Protein AF-A0A970ZM24-F1 (afdb_monomer_lite)

Structure (mmCIF, N/CA/C/O backbone):
data_AF-A0A970ZM24-F1
#
_entry.id   AF-A0A970ZM24-F1
#
loop_
_atom_site.group_PDB
_atom_site.id
_atom_site.type_symbol
_atom_site.label_atom_id
_atom_site.label_alt_id
_atom_site.label_comp_id
_atom_site.label_asym_id
_atom_site.label_entity_id
_atom_site.label_seq_id
_atom_site.pdbx_PDB_ins_code
_atom_site.Cartn_x
_atom_site.Cartn_y
_atom_site.Cartn_z
_atom_site.occupancy
_atom_site.B_iso_or_equiv
_atom_site.auth_seq_id
_atom_site.auth_comp_id
_atom_site.auth_asym_id
_atom_site.auth_atom_id
_atom_site.pdbx_PDB_model_num
ATOM 1 N N . MET A 1 1 ? -16.266 -5.389 -30.707 1.00 40.97 1 MET A N 1
ATOM 2 C CA . MET A 1 1 ? -15.279 -6.439 -31.037 1.00 40.97 1 MET A CA 1
ATOM 3 C C . MET A 1 1 ? -14.278 -5.835 -32.017 1.00 40.97 1 MET A C 1
ATOM 5 O O . MET A 1 1 ? -14.679 -5.566 -33.137 1.00 40.97 1 MET A O 1
ATOM 9 N N . ALA A 1 2 ? -13.061 -5.511 -31.564 1.00 34.66 2 ALA A N 1
ATOM 10 C CA . ALA A 1 2 ? -11.853 -5.267 -32.374 1.00 34.66 2 ALA A CA 1
ATOM 11 C C . ALA A 1 2 ? -10.703 -4.899 -31.415 1.00 34.66 2 ALA A C 1
ATOM 13 O O . ALA A 1 2 ? -10.570 -3.750 -31.008 1.00 34.66 2 ALA A O 1
ATOM 14 N N . VAL A 1 3 ? -9.912 -5.891 -30.998 1.00 44.78 3 VAL A N 1
ATOM 15 C CA . VAL A 1 3 ? -8.632 -5.672 -30.308 1.00 44.78 3 VAL A CA 1
ATOM 16 C C . VAL A 1 3 ? -7.548 -5.833 -31.366 1.00 44.78 3 VAL A C 1
ATOM 18 O O . VAL A 1 3 ? -7.227 -6.953 -31.757 1.00 44.78 3 VAL A O 1
ATOM 21 N N . THR A 1 4 ? -7.011 -4.728 -31.876 1.00 53.28 4 THR A N 1
ATOM 22 C CA . THR A 1 4 ? -5.812 -4.762 -32.718 1.00 53.28 4 THR A CA 1
ATOM 23 C C . THR A 1 4 ? -4.590 -4.856 -31.806 1.00 53.28 4 THR A C 1
ATOM 25 O O . THR A 1 4 ? -4.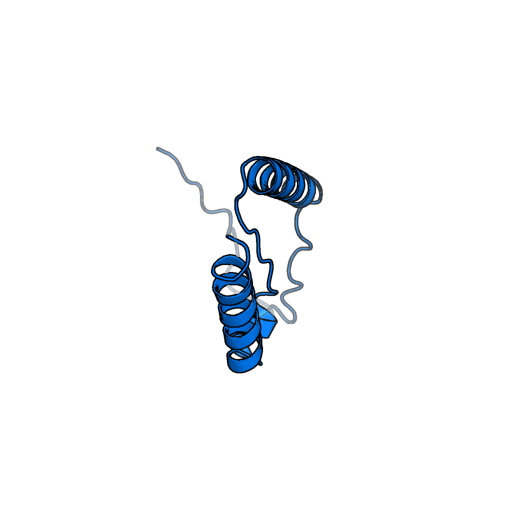336 -3.966 -30.996 1.00 53.28 4 THR A O 1
ATOM 28 N N . ASN A 1 5 ? -3.854 -5.960 -31.908 1.00 54.12 5 ASN A N 1
ATOM 29 C CA . ASN A 1 5 ? -2.580 -6.191 -31.227 1.00 54.12 5 ASN A CA 1
ATOM 30 C C . ASN A 1 5 ? -1.550 -5.112 -31.639 1.00 54.12 5 ASN A C 1
ATOM 32 O O . ASN A 1 5 ? -1.305 -4.976 -32.836 1.00 54.12 5 ASN A O 1
ATOM 36 N N . PRO A 1 6 ? -0.911 -4.369 -30.710 1.00 47.19 6 PRO A N 1
ATOM 37 C CA . PRO A 1 6 ? 0.021 -3.302 -31.079 1.00 47.19 6 PRO A CA 1
ATOM 38 C C . PRO A 1 6 ? 1.432 -3.806 -31.428 1.00 47.19 6 PRO A C 1
ATOM 40 O O . PRO A 1 6 ? 2.330 -3.002 -31.649 1.00 47.19 6 PRO A O 1
ATOM 43 N N . ARG A 1 7 ? 1.682 -5.121 -31.473 1.00 51.69 7 ARG A N 1
ATOM 44 C CA . ARG A 1 7 ? 3.034 -5.662 -31.700 1.00 51.69 7 ARG A CA 1
ATOM 45 C C . ARG A 1 7 ? 3.368 -5.884 -33.171 1.00 51.69 7 ARG A C 1
ATOM 47 O O . ARG A 1 7 ? 3.744 -6.987 -33.555 1.00 51.69 7 ARG A O 1
ATOM 54 N N . GLY A 1 8 ? 3.268 -4.832 -33.980 1.00 48.84 8 GLY A N 1
ATOM 55 C CA . GLY A 1 8 ? 3.946 -4.796 -35.275 1.00 48.84 8 GLY A CA 1
ATOM 56 C C . GLY A 1 8 ? 5.461 -4.896 -35.069 1.00 48.84 8 GLY A C 1
ATOM 57 O O . GLY A 1 8 ? 6.135 -3.880 -34.957 1.00 48.84 8 GLY A O 1
ATOM 58 N N . CYS A 1 9 ? 5.987 -6.115 -34.960 1.00 45.12 9 CYS A N 1
ATOM 59 C CA . CYS A 1 9 ? 7.414 -6.395 -34.862 1.00 45.12 9 CYS A CA 1
ATOM 60 C C . CYS A 1 9 ? 7.826 -7.222 -36.088 1.00 45.12 9 CYS A C 1
ATOM 62 O O . CYS A 1 9 ? 7.322 -8.338 -36.243 1.00 45.12 9 CYS A O 1
ATOM 64 N N . PRO A 1 10 ? 8.707 -6.710 -36.964 1.00 43.69 10 PRO A N 1
ATOM 65 C CA . PRO A 1 10 ? 9.266 -7.506 -38.046 1.00 43.69 10 PRO A CA 1
ATOM 66 C C . PRO A 1 10 ? 10.226 -8.562 -37.482 1.00 43.69 10 PRO A C 1
ATOM 68 O O . PRO A 1 10 ? 10.941 -8.331 -36.505 1.00 43.69 10 PRO A O 1
ATOM 71 N N . ALA A 1 11 ? 10.206 -9.748 -38.086 1.00 44.50 11 ALA A N 1
ATOM 72 C CA . ALA A 1 11 ? 11.108 -10.835 -37.747 1.00 44.50 11 ALA A CA 1
ATOM 73 C C . ALA A 1 11 ? 12.502 -10.548 -38.320 1.00 44.50 11 ALA A C 1
ATOM 75 O O . ALA A 1 11 ? 12.656 -10.444 -39.533 1.00 44.50 11 ALA A O 1
ATOM 76 N N . GLY A 1 12 ? 13.499 -10.471 -37.438 1.00 46.66 12 GLY A N 1
ATOM 77 C CA . GLY A 1 12 ? 14.911 -10.413 -37.812 1.00 46.66 12 GLY A CA 1
ATOM 78 C C . GLY A 1 12 ? 15.556 -9.063 -37.536 1.00 46.66 12 GLY A C 1
ATOM 79 O O . GLY A 1 12 ? 15.653 -8.244 -38.431 1.00 46.66 12 GLY A O 1
ATOM 80 N N . GLU A 1 13 ? 15.976 -8.853 -36.288 1.00 41.56 13 GLU A N 1
ATOM 81 C CA . GLU A 1 13 ? 17.280 -8.300 -35.882 1.00 41.56 13 GLU A CA 1
ATOM 82 C C . GLU A 1 13 ? 17.218 -7.838 -34.417 1.00 41.56 13 GLU A C 1
ATOM 84 O O . GLU A 1 13 ? 16.257 -7.226 -33.964 1.00 41.56 13 GLU A O 1
ATOM 89 N N . ALA A 1 14 ? 18.274 -8.174 -33.676 1.00 44.91 14 ALA A N 1
ATOM 90 C CA . ALA A 1 14 ? 18.673 -7.572 -32.406 1.00 44.91 14 ALA A CA 1
ATOM 91 C C . ALA A 1 14 ? 17.645 -7.566 -31.249 1.00 44.91 14 ALA A C 1
ATOM 93 O O . ALA A 1 14 ? 16.929 -6.607 -30.985 1.00 44.91 14 ALA A O 1
ATOM 94 N N . PHE A 1 15 ? 17.709 -8.634 -30.448 1.00 44.78 15 PHE A N 1
ATOM 95 C CA . PHE A 1 15 ? 17.978 -8.542 -29.008 1.00 44.78 15 PHE A CA 1
ATOM 96 C C . PHE A 1 15 ? 17.408 -7.288 -28.303 1.00 44.78 15 PHE A C 1
ATOM 98 O O . PHE A 1 15 ? 18.095 -6.279 -28.146 1.00 44.78 15 PHE A O 1
ATOM 105 N N . CYS A 1 16 ? 16.174 -7.374 -27.793 1.00 48.00 16 CYS A N 1
ATOM 106 C CA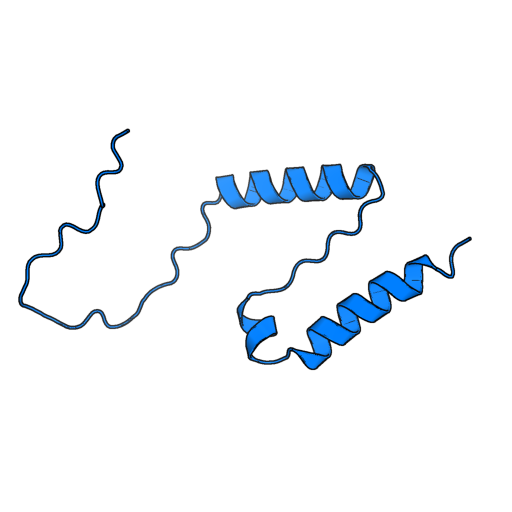 . CYS A 1 16 ? 15.635 -6.406 -26.834 1.00 48.00 16 CYS A CA 1
ATOM 107 C C . CYS A 1 16 ? 16.402 -6.498 -25.495 1.00 48.00 16 CYS A C 1
ATOM 109 O O . CYS A 1 16 ? 15.904 -7.053 -24.512 1.00 48.00 16 CYS A O 1
ATOM 111 N N . ARG A 1 17 ? 17.637 -5.976 -25.453 1.00 51.34 17 ARG A N 1
ATOM 112 C CA . ARG A 1 17 ? 18.373 -5.688 -24.214 1.00 51.34 17 ARG A CA 1
ATOM 113 C C . ARG A 1 17 ? 17.612 -4.581 -23.492 1.00 51.34 17 ARG A C 1
ATOM 115 O O . ARG A 1 17 ? 17.469 -3.489 -24.025 1.00 51.34 17 ARG A O 1
ATOM 122 N N . GLY A 1 18 ? 17.156 -4.871 -22.279 1.00 50.31 18 GLY A N 1
ATOM 123 C CA . GLY A 1 18 ? 16.602 -3.872 -21.371 1.00 50.31 18 GLY A CA 1
ATOM 124 C C . GLY A 1 18 ? 15.140 -3.538 -21.647 1.00 50.31 18 GLY A C 1
ATOM 125 O O . GLY A 1 18 ? 14.827 -2.516 -22.248 1.00 50.31 18 GLY A O 1
ATOM 126 N N . ARG A 1 19 ? 14.220 -4.349 -21.108 1.00 50.53 19 ARG A N 1
ATOM 127 C CA . ARG A 1 19 ? 12.892 -3.823 -20.764 1.00 50.53 19 ARG A CA 1
ATOM 128 C C . ARG A 1 19 ? 13.098 -2.733 -19.715 1.00 50.53 19 ARG A C 1
ATOM 130 O O . ARG A 1 19 ? 13.176 -3.031 -18.527 1.00 50.53 19 ARG A O 1
ATOM 137 N N . ALA A 1 20 ? 13.188 -1.480 -20.144 1.00 56.00 20 ALA A N 1
ATOM 138 C CA . ALA A 1 20 ? 12.804 -0.387 -19.273 1.00 56.00 20 ALA A CA 1
ATOM 139 C C . ALA A 1 20 ? 11.323 -0.616 -18.944 1.00 56.00 20 ALA A C 1
ATOM 141 O O . ALA A 1 20 ? 10.488 -0.672 -19.848 1.00 56.00 20 ALA A O 1
ATOM 142 N N . ASN A 1 21 ? 11.009 -0.849 -17.669 1.00 61.03 21 ASN A N 1
ATOM 143 C CA . ASN A 1 21 ? 9.627 -0.829 -17.209 1.00 61.03 21 ASN A CA 1
ATOM 144 C C . ASN A 1 21 ? 9.083 0.564 -17.564 1.00 61.03 21 ASN A C 1
ATOM 146 O O . ASN A 1 21 ? 9.668 1.540 -17.083 1.00 61.03 21 ASN A O 1
ATOM 150 N N . PRO A 1 22 ? 8.068 0.702 -18.438 1.00 60.31 22 PRO A N 1
ATOM 151 C CA . PRO A 1 22 ? 7.511 2.015 -18.713 1.00 60.31 22 PRO A CA 1
ATOM 152 C C . PRO A 1 22 ? 7.066 2.598 -17.374 1.00 60.31 22 PRO A C 1
ATOM 154 O O . PRO A 1 22 ? 6.322 1.956 -16.629 1.00 60.31 22 PRO A O 1
ATOM 157 N N . ALA A 1 23 ? 7.601 3.772 -17.029 1.00 58.81 23 ALA A N 1
ATOM 158 C CA . ALA A 1 23 ? 7.188 4.475 -15.826 1.00 58.81 23 ALA A CA 1
ATOM 159 C C . ALA A 1 23 ? 5.652 4.567 -15.837 1.00 58.81 23 ALA A C 1
ATOM 161 O O . ALA A 1 23 ? 5.075 4.804 -16.904 1.00 58.81 23 ALA A O 1
ATOM 162 N N . PRO A 1 24 ? 4.985 4.317 -14.698 1.00 62.66 24 PRO A N 1
ATOM 163 C CA . PRO A 1 24 ? 3.535 4.309 -14.655 1.00 62.66 24 PRO A CA 1
ATOM 164 C C . PRO A 1 24 ? 3.027 5.652 -15.165 1.00 62.66 24 PRO A C 1
ATOM 166 O O . PRO A 1 24 ? 3.538 6.703 -14.771 1.00 62.66 24 PRO A O 1
ATOM 169 N N . ASP A 1 25 ? 2.040 5.596 -16.058 1.00 75.56 25 ASP A N 1
ATOM 170 C CA . ASP A 1 25 ? 1.389 6.784 -16.585 1.00 75.56 25 ASP A CA 1
ATOM 171 C C . ASP A 1 25 ? 1.010 7.707 -15.405 1.00 75.56 25 ASP A C 1
ATOM 173 O O . ASP A 1 25 ? 0.367 7.255 -14.443 1.00 75.56 25 ASP A O 1
ATOM 177 N N . PRO A 1 26 ? 1.449 8.978 -15.411 1.00 77.81 26 PRO A N 1
ATOM 178 C CA . PRO A 1 26 ? 1.258 9.865 -14.271 1.00 77.81 26 PRO A CA 1
ATOM 179 C C . PRO A 1 26 ? -0.226 10.101 -13.960 1.00 77.81 26 PRO A C 1
ATOM 181 O O . PRO A 1 26 ? -0.569 10.358 -12.805 1.00 77.81 26 PRO A O 1
ATOM 184 N N . GLU A 1 27 ? -1.120 9.978 -14.943 1.00 80.50 27 GLU A N 1
ATOM 185 C CA . GLU A 1 27 ? -2.566 10.069 -14.750 1.00 80.50 27 GLU A CA 1
ATOM 186 C C . GLU A 1 27 ? -3.129 8.787 -14.124 1.00 80.50 27 GLU A C 1
ATOM 188 O O . GLU A 1 27 ? -3.955 8.852 -13.207 1.00 80.50 27 GLU A O 1
ATOM 193 N N . ALA A 1 28 ? -2.621 7.617 -14.526 1.00 77.38 28 ALA A N 1
ATOM 194 C CA . ALA A 1 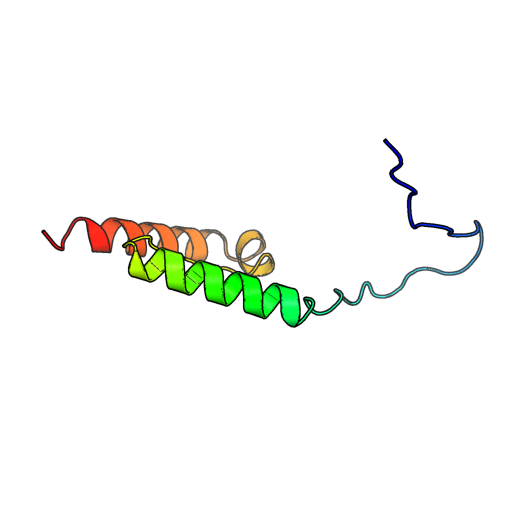28 ? -2.956 6.351 -13.873 1.00 77.38 28 ALA A CA 1
ATOM 195 C C . ALA A 1 28 ? -2.567 6.369 -12.384 1.00 77.38 28 ALA A C 1
ATOM 197 O O . ALA A 1 28 ? -3.370 5.977 -11.534 1.00 77.38 28 ALA A O 1
ATOM 198 N N . TYR A 1 29 ? -1.390 6.911 -12.051 1.00 78.88 29 TYR A N 1
ATOM 199 C CA . TYR A 1 29 ? -0.959 7.083 -10.661 1.00 78.88 29 TYR A CA 1
ATOM 200 C C . TYR A 1 29 ? -1.886 8.018 -9.866 1.00 78.88 29 TYR A C 1
ATOM 202 O O . TYR A 1 29 ? -2.281 7.690 -8.744 1.00 78.88 29 TYR A O 1
ATOM 210 N N . ARG A 1 30 ? -2.288 9.165 -10.437 1.00 84.44 30 ARG A N 1
ATOM 211 C CA . ARG A 1 30 ? -3.225 10.101 -9.783 1.00 84.44 30 ARG A CA 1
ATOM 212 C C . ARG A 1 30 ? -4.587 9.465 -9.529 1.00 84.44 30 ARG A C 1
ATOM 214 O O . ARG A 1 30 ? -5.146 9.636 -8.445 1.00 84.44 30 ARG A O 1
ATOM 221 N N . ARG A 1 31 ? -5.131 8.740 -10.510 1.00 84.50 31 ARG A N 1
ATOM 222 C CA . ARG A 1 31 ? -6.422 8.055 -10.378 1.00 84.50 31 ARG A CA 1
ATOM 223 C C . ARG A 1 31 ? -6.378 7.007 -9.274 1.00 84.50 31 ARG A C 1
ATOM 225 O O . ARG A 1 31 ? -7.302 6.936 -8.467 1.00 84.50 31 ARG A O 1
ATOM 232 N N . ASP A 1 32 ? -5.299 6.236 -9.220 1.00 84.81 32 ASP A N 1
ATOM 233 C CA . ASP A 1 32 ? -5.111 5.215 -8.198 1.00 84.81 32 ASP A CA 1
ATOM 234 C C . ASP A 1 32 ? -5.016 5.841 -6.797 1.00 84.81 32 ASP A C 1
ATOM 236 O O . ASP A 1 32 ? -5.722 5.421 -5.888 1.00 84.81 32 ASP A O 1
ATOM 240 N N . ARG A 1 33 ? -4.288 6.957 -6.646 1.00 84.50 33 ARG A N 1
ATOM 241 C CA . ARG A 1 33 ? -4.235 7.714 -5.381 1.00 84.50 33 ARG A CA 1
ATOM 242 C C . ARG A 1 33 ? -5.584 8.289 -4.946 1.00 84.50 33 ARG A C 1
ATOM 244 O O . ARG A 1 33 ? -5.887 8.282 -3.756 1.00 84.50 33 ARG A O 1
ATOM 251 N N . ARG A 1 34 ? -6.400 8.789 -5.881 1.00 87.31 34 ARG A N 1
ATOM 252 C CA . ARG A 1 34 ? -7.762 9.270 -5.573 1.00 87.31 34 ARG A CA 1
ATOM 253 C C . ARG A 1 34 ? -8.658 8.129 -5.095 1.00 87.31 34 ARG A C 1
ATOM 255 O O . ARG A 1 34 ? -9.429 8.310 -4.160 1.00 87.31 34 ARG A O 1
ATOM 262 N N . LYS A 1 35 ? -8.529 6.954 -5.713 1.00 87.25 35 LYS A N 1
ATOM 263 C CA . LYS A 1 35 ? -9.236 5.736 -5.306 1.00 87.25 35 LYS A CA 1
ATOM 264 C C . LYS A 1 35 ? -8.809 5.299 -3.904 1.00 87.25 35 LYS A C 1
ATOM 266 O O . LYS A 1 35 ? -9.673 5.037 -3.077 1.00 87.25 35 LYS A O 1
ATOM 271 N N . ASP A 1 36 ? -7.508 5.302 -3.620 1.00 87.00 36 ASP A N 1
ATOM 272 C CA . ASP A 1 36 ? -6.973 4.960 -2.298 1.00 87.00 36 ASP A CA 1
ATOM 273 C C . ASP A 1 36 ? -7.519 5.896 -1.208 1.00 87.00 36 ASP A C 1
ATOM 275 O O . ASP A 1 36 ? -7.938 5.430 -0.152 1.00 87.00 36 ASP A O 1
ATOM 279 N N . ALA A 1 37 ? -7.582 7.205 -1.479 1.00 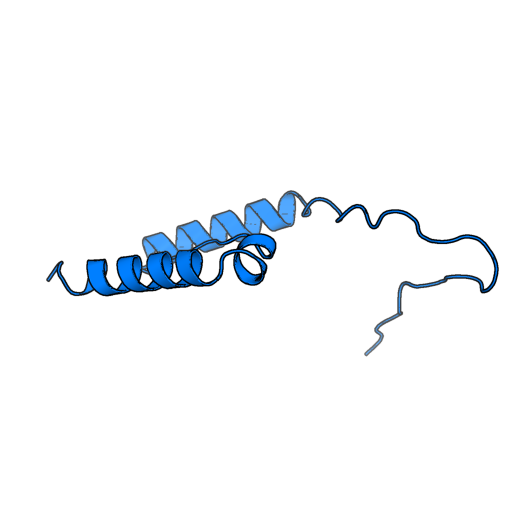85.12 37 ALA A N 1
ATOM 280 C CA . ALA A 1 37 ? -8.121 8.193 -0.542 1.00 85.12 37 ALA A CA 1
ATOM 281 C C . ALA A 1 37 ? -9.620 7.986 -0.262 1.00 85.12 37 ALA A C 1
ATOM 283 O O . ALA A 1 37 ? -10.048 8.038 0.892 1.00 85.12 37 ALA A O 1
ATOM 284 N N . LEU A 1 38 ? -10.414 7.702 -1.30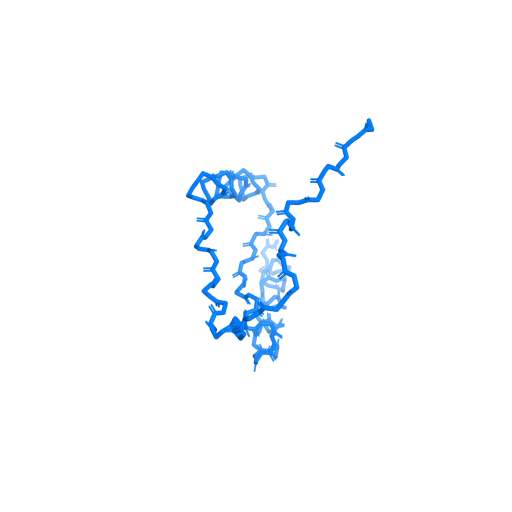1 1.00 88.69 38 LEU A N 1
ATOM 285 C CA . LEU A 1 38 ? -11.835 7.378 -1.143 1.00 88.69 38 LEU A CA 1
ATOM 286 C C . LEU A 1 38 ? -12.017 6.110 -0.304 1.00 88.69 38 LEU A C 1
ATOM 288 O O . LEU A 1 38 ? -12.785 6.109 0.655 1.00 88.69 38 LEU A O 1
ATOM 292 N N . LEU A 1 39 ? -11.264 5.054 -0.610 1.00 87.75 39 LEU A N 1
ATOM 293 C CA . LEU A 1 39 ? -11.303 3.801 0.142 1.00 87.75 39 LEU A CA 1
ATOM 294 C C . LEU A 1 39 ? -10.962 4.026 1.622 1.00 87.75 39 LEU A C 1
ATOM 296 O O . LEU A 1 39 ? -11.709 3.580 2.491 1.00 87.75 39 LEU A O 1
ATOM 300 N N . GLN A 1 40 ? -9.913 4.792 1.919 1.00 86.12 40 GLN A N 1
ATOM 301 C CA . GLN A 1 40 ? -9.545 5.122 3.297 1.00 86.12 40 GLN A CA 1
ATOM 302 C C . GLN A 1 40 ? -10.634 5.917 4.027 1.00 86.12 40 GLN A C 1
ATOM 304 O O . GLN A 1 40 ? -10.945 5.598 5.173 1.00 86.12 40 GLN A O 1
ATOM 309 N N . SER A 1 41 ? -11.267 6.896 3.368 1.00 84.75 41 SER A N 1
ATOM 310 C CA . SER A 1 41 ? -12.380 7.653 3.968 1.00 84.75 41 SER A CA 1
ATOM 311 C C . SER A 1 41 ? -13.613 6.794 4.269 1.00 84.75 41 SER A C 1
ATOM 313 O O . SER A 1 41 ? -14.349 7.079 5.207 1.00 84.75 41 SER A O 1
ATOM 315 N N . HIS A 1 42 ? -13.806 5.704 3.523 1.00 86.06 42 HIS A N 1
ATOM 316 C CA . HIS A 1 42 ? -14.871 4.727 3.746 1.00 86.06 42 HIS A CA 1
ATOM 317 C C . HIS A 1 42 ? -14.485 3.631 4.761 1.00 86.06 42 HIS A C 1
ATOM 319 O O . HIS A 1 42 ? -15.207 2.646 4.898 1.00 86.06 42 HIS A O 1
ATOM 325 N N . GLY A 1 43 ? -13.351 3.771 5.461 1.00 84.44 43 GLY A N 1
ATOM 326 C CA . GLY A 1 43 ? -12.884 2.818 6.475 1.00 84.44 43 GLY A CA 1
ATOM 327 C C . GLY A 1 43 ? -12.118 1.611 5.918 1.00 84.44 43 GLY A C 1
ATOM 328 O O . GLY A 1 43 ? -11.697 0.726 6.674 1.00 84.44 43 GLY A O 1
ATOM 329 N N . TRP A 1 44 ? -11.865 1.560 4.610 1.00 83.81 44 TRP A N 1
ATOM 330 C CA . TRP A 1 44 ? -11.098 0.475 4.002 1.00 83.81 44 TRP A CA 1
ATOM 331 C C . TRP A 1 44 ? -9.603 0.641 4.268 1.00 83.81 44 TRP A C 1
ATOM 333 O O . TRP A 1 44 ? -9.047 1.737 4.182 1.00 83.81 44 TRP A O 1
ATOM 343 N N . LEU A 1 45 ? -8.935 -0.470 4.585 1.00 82.19 45 LEU A N 1
ATOM 344 C CA . LEU A 1 45 ? -7.480 -0.500 4.678 1.00 82.19 45 LEU A CA 1
ATOM 345 C C . LEU A 1 45 ? -6.909 -0.630 3.274 1.00 82.19 45 LEU A C 1
ATOM 347 O O . LEU A 1 45 ? -7.175 -1.616 2.590 1.00 82.19 45 LEU A O 1
ATOM 351 N N . VAL A 1 46 ? -6.091 0.333 2.869 1.00 84.62 46 VAL A N 1
ATOM 352 C CA . VAL A 1 46 ? -5.362 0.258 1.604 1.00 84.62 46 VAL A CA 1
ATOM 353 C C . VAL A 1 46 ? -3.893 0.015 1.915 1.00 84.62 46 VAL A C 1
ATOM 355 O O . VAL A 1 46 ? -3.231 0.879 2.487 1.00 84.62 46 VAL A O 1
ATOM 358 N N . LEU A 1 47 ? -3.390 -1.161 1.539 1.00 85.12 47 LEU A N 1
ATOM 359 C CA . LEU A 1 47 ? -1.973 -1.512 1.619 1.00 85.12 47 LEU A CA 1
ATOM 360 C C . LEU A 1 47 ? -1.387 -1.530 0.209 1.00 85.12 47 LEU A C 1
ATOM 362 O O . LEU A 1 47 ? -1.973 -2.110 -0.705 1.00 85.12 47 LEU A O 1
ATOM 366 N N . ARG A 1 48 ? -0.228 -0.895 0.034 1.00 83.69 48 ARG A N 1
ATOM 367 C CA . ARG A 1 48 ? 0.469 -0.822 -1.250 1.00 83.69 48 ARG A CA 1
ATOM 368 C C . ARG A 1 48 ? 1.855 -1.431 -1.100 1.00 83.69 48 ARG A C 1
ATOM 370 O O . ARG A 1 48 ? 2.665 -0.920 -0.335 1.00 83.69 48 ARG A O 1
ATOM 377 N N . PHE A 1 49 ? 2.117 -2.473 -1.878 1.00 83.31 49 PHE A N 1
ATOM 378 C CA . PHE A 1 49 ? 3.416 -3.133 -1.959 1.00 83.31 49 PHE A CA 1
ATOM 379 C C . PHE A 1 49 ? 3.941 -3.051 -3.388 1.00 83.31 49 PHE A C 1
ATOM 381 O O . PHE A 1 49 ? 3.160 -3.049 -4.346 1.00 83.31 49 PHE A O 1
ATOM 388 N N . LEU A 1 50 ? 5.259 -2.961 -3.545 1.00 79.94 50 LEU A N 1
ATOM 389 C CA . LEU A 1 50 ? 5.873 -3.091 -4.860 1.00 79.94 50 LEU A CA 1
ATOM 390 C C . LEU A 1 50 ? 5.810 -4.560 -5.283 1.00 79.94 50 LEU A C 1
ATOM 392 O O . LEU A 1 50 ? 5.996 -5.464 -4.472 1.00 79.94 50 LEU A O 1
ATOM 396 N N . ALA A 1 51 ? 5.589 -4.807 -6.574 1.00 79.75 51 ALA A N 1
ATOM 397 C CA . ALA A 1 51 ? 5.569 -6.171 -7.104 1.00 79.75 51 ALA A CA 1
ATOM 398 C C . ALA A 1 51 ? 6.901 -6.912 -6.873 1.00 79.75 51 ALA A C 1
ATOM 400 O O . ALA A 1 51 ? 6.918 -8.130 -6.738 1.00 79.75 51 ALA A O 1
ATOM 401 N N . ASP A 1 52 ? 8.007 -6.169 -6.798 1.00 81.12 52 ASP A N 1
ATOM 402 C CA . ASP A 1 52 ? 9.339 -6.713 -6.532 1.00 81.12 52 ASP A CA 1
ATOM 403 C C . ASP A 1 52 ? 9.480 -7.222 -5.083 1.00 81.12 52 ASP A C 1
ATOM 405 O O . ASP A 1 52 ? 10.103 -8.258 -4.850 1.00 81.12 52 ASP A O 1
ATOM 409 N N . ASP A 1 53 ? 8.824 -6.561 -4.121 1.00 79.56 53 ASP A N 1
ATOM 410 C CA . ASP A 1 53 ? 8.820 -6.983 -2.715 1.00 79.56 53 ASP A CA 1
ATOM 411 C C . ASP A 1 53 ? 8.043 -8.293 -2.524 1.00 79.56 53 ASP A C 1
ATOM 413 O O . ASP A 1 53 ? 8.446 -9.131 -1.722 1.00 79.56 53 ASP A O 1
ATOM 417 N N . LEU A 1 54 ? 6.991 -8.531 -3.318 1.00 79.88 54 LEU A N 1
ATOM 418 C CA . LEU A 1 54 ? 6.236 -9.792 -3.288 1.00 79.88 54 LEU A CA 1
ATOM 419 C C . LEU A 1 54 ? 7.083 -11.001 -3.705 1.00 79.88 54 LEU A C 1
ATOM 421 O O . LEU A 1 54 ? 6.872 -12.099 -3.201 1.00 79.88 54 LEU A O 1
ATOM 425 N N . GLY A 1 55 ? 8.021 -10.812 -4.636 1.00 80.44 55 GLY A N 1
ATOM 426 C CA . GLY A 1 55 ? 8.876 -11.890 -5.138 1.00 80.44 55 GLY A CA 1
ATOM 427 C C . GLY A 1 55 ? 10.143 -12.111 -4.314 1.00 80.44 55 GLY A C 1
ATOM 428 O O . GLY A 1 55 ? 10.674 -13.218 -4.301 1.00 80.44 55 GLY A O 1
ATOM 429 N N . LYS A 1 56 ? 10.645 -11.067 -3.644 1.00 84.88 56 LYS A N 1
ATOM 430 C CA . LYS A 1 56 ? 11.932 -11.107 -2.929 1.00 84.88 56 LYS A CA 1
ATOM 431 C C . LYS A 1 56 ? 11.793 -11.196 -1.416 1.00 84.88 56 LYS A C 1
ATOM 433 O O . LYS A 1 56 ? 12.694 -11.708 -0.762 1.00 84.88 56 LYS A O 1
ATOM 438 N N . ARG A 1 57 ? 10.718 -10.641 -0.858 1.00 83.62 57 ARG A N 1
ATOM 439 C CA . ARG A 1 57 ? 10.536 -10.426 0.586 1.00 83.62 57 ARG A CA 1
ATOM 440 C C . ARG A 1 57 ? 9.091 -10.711 0.982 1.00 83.62 57 ARG A C 1
ATOM 442 O O . ARG A 1 57 ? 8.446 -9.915 1.664 1.00 83.62 57 ARG A O 1
ATOM 449 N N . LEU A 1 58 ? 8.582 -11.854 0.524 1.00 87.88 58 LEU A N 1
ATOM 450 C CA . LEU A 1 58 ? 7.198 -12.257 0.750 1.00 87.88 58 LEU A CA 1
ATOM 451 C C . LEU A 1 58 ? 6.853 -12.308 2.242 1.00 87.88 58 LEU A C 1
ATOM 453 O O . LEU A 1 58 ? 5.784 -11.838 2.621 1.00 87.88 58 LEU A O 1
ATOM 457 N N . ASP A 1 59 ? 7.763 -12.819 3.074 1.00 86.44 59 ASP A N 1
ATOM 458 C CA . ASP A 1 59 ? 7.559 -12.925 4.521 1.00 86.44 59 ASP A CA 1
ATOM 459 C C . ASP A 1 59 ? 7.276 -11.561 5.155 1.00 86.44 59 ASP A C 1
ATOM 461 O O . ASP A 1 59 ? 6.334 -11.415 5.924 1.00 86.44 59 ASP A O 1
ATOM 465 N N . GLU A 1 60 ? 8.025 -10.528 4.770 1.00 87.06 60 GLU A N 1
ATOM 466 C CA . GLU A 1 60 ? 7.846 -9.179 5.312 1.00 87.06 60 GLU A CA 1
ATOM 467 C C . GLU A 1 60 ? 6.553 -8.518 4.840 1.00 87.06 60 GLU A C 1
ATOM 469 O O . GLU A 1 60 ? 5.895 -7.807 5.605 1.00 87.06 60 GLU A O 1
ATOM 474 N N . VAL A 1 61 ? 6.168 -8.759 3.584 1.00 88.56 61 VAL A N 1
ATOM 475 C CA . VAL A 1 61 ? 4.882 -8.289 3.062 1.00 88.56 61 VAL A CA 1
ATOM 476 C C . VAL A 1 61 ? 3.736 -8.971 3.805 1.00 88.56 61 VAL A C 1
ATOM 478 O O . VAL A 1 61 ? 2.785 -8.301 4.211 1.00 88.56 61 VAL A O 1
ATOM 481 N N . LEU A 1 62 ? 3.833 -10.283 4.026 1.00 88.69 62 LEU A N 1
ATOM 482 C CA . LEU A 1 62 ? 2.831 -11.043 4.762 1.00 88.69 62 LEU A CA 1
ATOM 483 C C . LEU A 1 62 ? 2.717 -10.552 6.209 1.00 88.69 62 LEU A C 1
ATOM 485 O O . LEU A 1 62 ? 1.607 -10.304 6.680 1.00 88.69 62 LEU A O 1
ATOM 489 N N . ASP A 1 63 ? 3.843 -10.323 6.880 1.00 89.75 63 ASP A N 1
ATOM 490 C CA . ASP A 1 63 ? 3.884 -9.786 8.241 1.00 89.75 63 ASP A CA 1
ATOM 491 C C . ASP A 1 63 ? 3.246 -8.394 8.328 1.00 89.75 63 ASP A C 1
ATOM 493 O O . ASP A 1 63 ? 2.483 -8.101 9.254 1.00 89.75 63 ASP A O 1
ATOM 497 N N . ALA A 1 64 ? 3.504 -7.531 7.341 1.00 88.25 64 ALA A N 1
ATOM 498 C C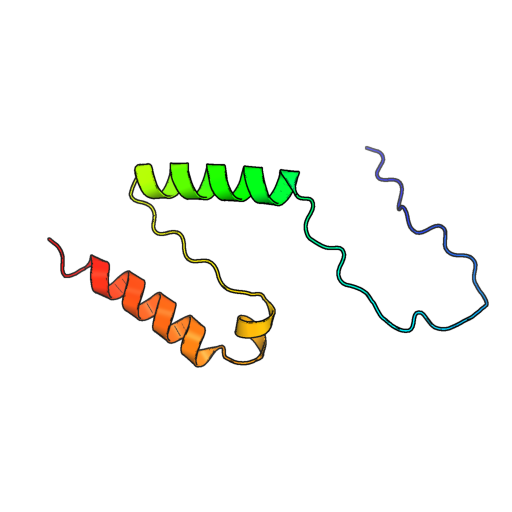A . ALA A 1 64 ? 2.892 -6.210 7.259 1.00 88.25 64 ALA A CA 1
ATOM 499 C C . ALA A 1 64 ? 1.366 -6.296 7.087 1.00 88.25 64 ALA A C 1
ATOM 501 O O . ALA A 1 64 ? 0.633 -5.554 7.748 1.00 88.25 64 ALA A O 1
ATOM 502 N N . VAL A 1 65 ? 0.877 -7.218 6.249 1.00 88.31 65 VAL A N 1
ATOM 503 C CA . VAL A 1 65 ? -0.563 -7.465 6.068 1.00 88.31 65 VAL A CA 1
ATOM 504 C C . VAL A 1 65 ? -1.189 -7.983 7.362 1.00 88.31 65 VAL A C 1
ATOM 506 O O . VAL A 1 65 ? -2.180 -7.418 7.827 1.00 88.31 65 VAL A O 1
ATOM 509 N N . LEU A 1 66 ? -0.598 -9.010 7.978 1.00 89.44 66 LEU A N 1
ATOM 510 C CA . LEU A 1 66 ? -1.094 -9.599 9.223 1.00 89.44 66 LEU A CA 1
ATOM 511 C C . LEU A 1 66 ? -1.145 -8.564 10.345 1.00 89.44 66 LEU A C 1
ATOM 513 O O . LEU A 1 66 ? -2.171 -8.427 11.010 1.00 89.44 66 LEU A O 1
ATOM 517 N N . ARG A 1 67 ? -0.084 -7.770 10.516 1.00 87.06 67 ARG A N 1
ATOM 518 C CA . ARG A 1 67 ? -0.039 -6.698 11.518 1.00 87.06 67 ARG A CA 1
ATOM 519 C C . ARG A 1 67 ? -1.130 -5.659 11.292 1.00 87.06 67 ARG A C 1
ATOM 521 O O . ARG A 1 67 ? -1.756 -5.216 12.253 1.00 87.06 67 ARG A O 1
ATOM 528 N N . ALA A 1 68 ? -1.374 -5.278 10.042 1.00 86.25 68 ALA A N 1
ATOM 529 C CA . ALA A 1 68 ? -2.380 -4.278 9.721 1.00 86.25 68 ALA A CA 1
ATOM 530 C C . ALA A 1 68 ? -3.818 -4.794 9.926 1.00 86.25 68 ALA A C 1
ATOM 532 O O . ALA A 1 68 ? -4.689 -4.022 10.323 1.00 86.25 68 ALA A O 1
ATOM 533 N N . VAL A 1 69 ? -4.067 -6.092 9.721 1.00 85.69 69 VAL A N 1
ATOM 534 C CA . VAL A 1 69 ? -5.364 -6.729 10.015 1.00 85.69 69 VAL A CA 1
ATOM 535 C C . VAL A 1 69 ? -5.558 -6.921 11.523 1.00 85.69 69 VAL A C 1
ATOM 537 O O . VAL A 1 69 ? -6.594 -6.540 12.061 1.00 85.69 69 VAL A O 1
ATOM 540 N N . VAL A 1 70 ? -4.555 -7.441 12.235 1.00 86.38 70 VAL A N 1
ATOM 541 C CA . VAL A 1 70 ? -4.625 -7.674 13.690 1.00 86.38 70 VAL A CA 1
ATOM 542 C C . VAL A 1 70 ? -4.732 -6.361 14.469 1.00 86.38 70 VAL A C 1
ATOM 544 O O . VAL A 1 70 ? -5.468 -6.289 15.451 1.00 86.38 70 VAL A O 1
ATOM 547 N N . GLY A 1 71 ? -4.057 -5.301 14.015 1.00 77.25 71 GLY A N 1
ATOM 548 C CA . GLY A 1 71 ? -4.159 -3.967 14.611 1.00 77.25 71 GLY A CA 1
ATOM 549 C C . GLY A 1 71 ? -5.571 -3.375 14.567 1.00 77.25 71 GLY A C 1
ATOM 550 O O . GLY A 1 71 ? -5.886 -2.519 15.387 1.00 77.25 71 GLY A O 1
ATOM 551 N N . ARG A 1 72 ? -6.440 -3.853 13.665 1.00 70.19 72 ARG A N 1
ATOM 552 C CA . ARG A 1 72 ? -7.846 -3.428 13.586 1.00 70.19 72 ARG A CA 1
ATOM 553 C C . ARG A 1 72 ? -8.748 -4.128 14.598 1.00 70.19 72 ARG A C 1
ATOM 555 O O . ARG A 1 72 ? -9.626 -3.479 15.139 1.00 70.19 72 ARG A O 1
ATOM 562 N N . GLY A 1 73 ? -8.499 -5.401 14.906 1.00 59.47 73 GLY A N 1
ATOM 563 C CA . GLY A 1 73 ? -9.304 -6.162 15.876 1.00 59.47 73 GLY A CA 1
ATOM 564 C C . GLY A 1 73 ? -9.044 -5.817 17.348 1.00 59.47 73 GLY A C 1
ATOM 565 O O . GLY A 1 73 ? -9.656 -6.408 18.227 1.00 59.47 73 GLY A O 1
ATOM 566 N N . ARG A 1 74 ? -8.102 -4.907 17.637 1.00 56.59 74 ARG A N 1
ATOM 567 C CA . ARG A 1 74 ? -7.776 -4.438 18.998 1.00 56.59 74 ARG A CA 1
ATOM 568 C C . ARG A 1 74 ? -8.262 -3.014 19.293 1.00 56.59 74 ARG A C 1
ATOM 570 O O . ARG A 1 74 ? -7.961 -2.495 20.363 1.00 56.59 74 ARG A O 1
ATOM 577 N N . GLY A 1 75 ? -8.947 -2.384 18.343 1.00 54.56 75 GLY A N 1
ATOM 578 C CA . GLY A 1 75 ? -9.531 -1.052 18.479 1.00 54.56 75 GLY A CA 1
ATOM 579 C C . GLY A 1 75 ? -11.052 -1.102 18.373 1.00 54.56 75 GLY A C 1
ATOM 580 O O . GLY A 1 75 ? -11.602 -0.459 17.486 1.00 54.56 75 GLY A O 1
ATOM 581 N N . GLU A 1 76 ? -11.691 -1.885 19.243 1.00 44.59 76 GLU A N 1
ATOM 582 C CA . GLU A 1 76 ? -13.123 -1.823 19.577 1.00 44.59 76 GLU A CA 1
ATOM 583 C C . GLU A 1 76 ? -13.269 -1.679 21.093 1.00 44.59 76 GLU A C 1
ATOM 585 O O . GLU A 1 76 ? -12.501 -2.357 21.820 1.00 44.59 76 GLU A O 1
#

Secondary structure (DSSP, 8-state):
----------SS-------PPPPPPHHHHHHHHHHHHHHHHTT-------HHHHHH-HHHHHHHHHHHHHTTTT--

Foldseek 3Di:
DDDDDPPPDDPDDDDPDDPPPPDPDVVNVVVVVVVCVVCVVVVHDDDDDDPVCCVVPVVVVVVVVVCVVVVVVVPD

Radius of gyration: 19.64 Å; chains: 1; bounding box: 34×23×58 Å

pLDDT: mean 71.49, std 17.21, range [34.66, 89.75]

Sequence (76 aa):
MAVTNPRGCPAGEAFCRGRANPAPDPEAYRRDRRKDALLQSHGWLVLRFLADDLGKRLDEVLDAVLRAVVGRGRGE